Protein AF-A0A1M3MHG5-F1 (afdb_monomer)

Solvent-accessible surface area (backbone atoms only — not comparable to full-atom values): 6496 Å² total; per-residue (Å²): 133,84,57,57,63,78,59,93,48,62,66,44,66,47,53,26,32,44,57,48,14,49,55,48,47,52,51,46,63,73,67,67,64,56,56,63,65,50,16,62,76,51,74,50,48,43,66,54,52,53,37,36,51,68,39,45,92,72,59,67,71,60,52,49,36,50,23,62,74,66,72,44,67,71,68,80,37,56,36,75,42,48,81,64,91,79,71,75,84,65,85,79,76,74,91,68,82,74,81,79,78,78,80,82,129

pLDDT: mean 83.56, std 17.53, range [40.25, 98.31]

Nearest PDB structures (foldseek):
  4pu7-assembly1_B  TM=8.860E-01  e=9.701E-03  Shewanella oneidensis MR-1
  4pu8-assembly1_A  TM=8.823E-01  e=1.247E-02  Shewanella oneidensis MR-1
  4pu8-assembly1_B  TM=7.499E-01  e=9.701E-03  Shewanella oneidensis MR-1
  1rpe-assembly1_R  TM=8.063E-01  e=3.623E-02  Phage 434
  2cro-assembly1_A  TM=7.617E-01  e=4.374E-02  Phage 434

Foldseek 3Di:
DDAPFPPPALQDKGFRLRVQLVLLVVVCVVVVDQLCVVCVVLVHHSVLSVCSNVSHDDDPVSLVSSCVVSVHDSCVRIRHRDDPPPDDPPPPDDPDDDPPPPDDD

Radius of gyration: 21.68 Å; Cα contacts (8 Å, |Δi|>4): 95; chains: 1; bounding box: 75×42×33 Å

Structure (mmCIF, N/CA/C/O backbone):
data_AF-A0A1M3MHG5-F1
#
_entry.id   AF-A0A1M3MHG5-F1
#
loop_
_atom_site.group_PDB
_atom_site.id
_atom_site.type_symbol
_atom_site.label_atom_id
_atom_site.label_alt_id
_atom_site.label_comp_id
_atom_site.label_asym_id
_atom_site.label_entity_id
_atom_site.label_seq_id
_atom_si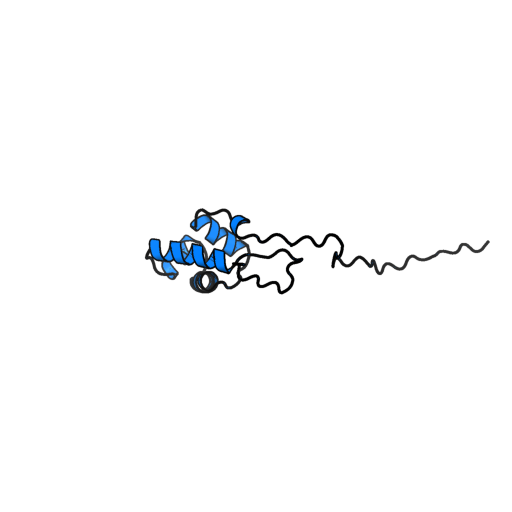te.pdbx_PDB_ins_code
_atom_site.Cartn_x
_atom_site.Cartn_y
_atom_site.Cartn_z
_atom_site.occupancy
_atom_site.B_iso_or_equiv
_atom_site.auth_seq_id
_atom_site.auth_comp_id
_atom_site.auth_asym_id
_atom_site.auth_atom_id
_atom_site.pdbx_PDB_model_num
ATOM 1 N N . MET A 1 1 ? 3.743 10.235 -17.586 1.00 40.25 1 MET A N 1
ATOM 2 C CA . MET A 1 1 ? 4.144 10.951 -16.353 1.00 40.25 1 MET A CA 1
ATOM 3 C C . MET A 1 1 ? 4.646 9.923 -15.353 1.00 40.25 1 MET A C 1
ATOM 5 O O . MET A 1 1 ? 3.818 9.224 -14.783 1.00 40.25 1 MET A O 1
ATOM 9 N N . SER A 1 2 ? 5.970 9.785 -15.219 1.00 46.88 2 SER A N 1
ATOM 10 C CA . SER A 1 2 ? 6.610 8.788 -14.346 1.00 46.88 2 SER A CA 1
ATOM 11 C C . SER A 1 2 ? 6.111 8.910 -12.899 1.00 46.88 2 SER A C 1
ATOM 13 O O . SER A 1 2 ? 5.812 10.014 -12.425 1.00 46.88 2 SER A O 1
ATOM 15 N N . GLY A 1 3 ? 5.931 7.769 -12.235 1.00 52.62 3 GLY A N 1
ATOM 16 C CA . GLY A 1 3 ? 5.634 7.666 -10.810 1.00 52.62 3 GLY A CA 1
ATOM 17 C C . GLY A 1 3 ? 6.688 8.379 -9.967 1.00 52.62 3 GLY A C 1
ATOM 18 O O . GLY A 1 3 ? 7.733 8.789 -10.466 1.00 52.62 3 GLY A O 1
ATOM 19 N N . LEU A 1 4 ? 6.430 8.554 -8.673 1.00 55.94 4 LEU A N 1
ATOM 20 C CA . LEU A 1 4 ? 7.466 9.065 -7.769 1.00 55.94 4 LEU A CA 1
ATOM 21 C C . LEU A 1 4 ? 8.440 7.913 -7.472 1.00 55.94 4 LEU A C 1
ATOM 23 O O . LEU A 1 4 ? 8.417 7.365 -6.374 1.00 55.94 4 LEU A O 1
ATOM 27 N N . GLN A 1 5 ? 9.226 7.514 -8.480 1.00 59.19 5 GLN A N 1
ATOM 28 C CA . GLN A 1 5 ? 10.369 6.621 -8.308 1.00 59.19 5 GLN A CA 1
ATOM 29 C C . GLN A 1 5 ? 11.276 7.255 -7.260 1.00 59.19 5 GLN A C 1
ATOM 31 O O . GLN A 1 5 ? 11.662 8.424 -7.364 1.00 59.19 5 GLN A O 1
ATOM 36 N N . LYS A 1 6 ? 11.505 6.513 -6.182 1.00 61.69 6 LYS A N 1
ATOM 37 C CA . LYS A 1 6 ? 12.350 6.937 -5.064 1.00 61.69 6 LYS A CA 1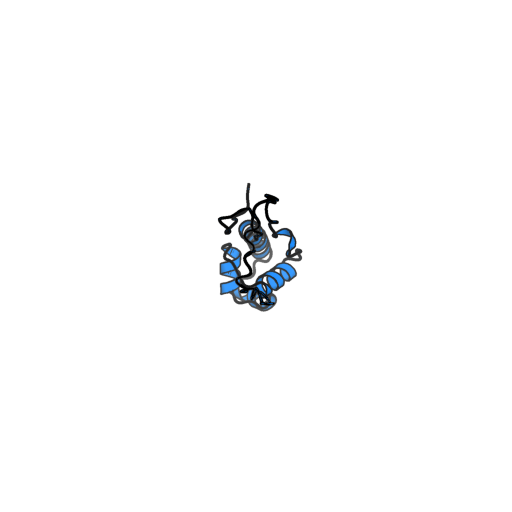
ATOM 38 C C . LYS A 1 6 ? 13.774 6.435 -5.261 1.00 61.69 6 LYS A C 1
ATOM 40 O O . LYS A 1 6 ? 14.700 7.069 -4.757 1.00 61.69 6 LYS A O 1
ATOM 45 N N . SER A 1 7 ? 13.947 5.355 -6.021 1.00 61.41 7 SER A N 1
ATOM 46 C CA . SER A 1 7 ? 15.227 4.979 -6.598 1.00 61.41 7 SER A CA 1
ATOM 47 C C . SER A 1 7 ? 15.703 6.093 -7.530 1.00 61.41 7 SER A C 1
ATOM 49 O O . SER A 1 7 ? 15.054 6.409 -8.524 1.00 61.41 7 SER A O 1
ATOM 51 N N . HIS A 1 8 ? 16.858 6.682 -7.219 1.00 64.31 8 HIS A N 1
ATOM 52 C CA . HIS A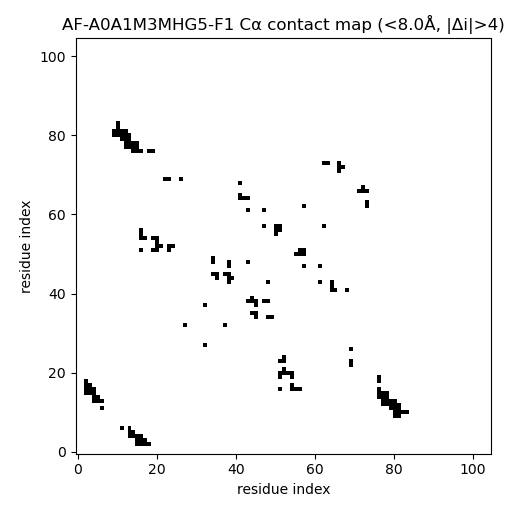 1 8 ? 17.559 7.598 -8.125 1.00 64.31 8 HIS A CA 1
ATOM 53 C C . HIS A 1 8 ? 18.135 6.880 -9.361 1.00 64.31 8 HIS A C 1
ATOM 55 O O . HIS A 1 8 ? 18.657 7.536 -10.257 1.00 64.31 8 HIS A O 1
ATOM 61 N N . ASP A 1 9 ? 18.042 5.549 -9.400 1.00 74.69 9 ASP A N 1
ATOM 62 C CA . ASP A 1 9 ? 18.616 4.689 -10.423 1.00 74.69 9 ASP A CA 1
ATOM 63 C C . ASP A 1 9 ? 17.501 3.891 -11.134 1.00 74.69 9 ASP A C 1
ATOM 65 O O . ASP A 1 9 ? 16.931 2.966 -10.540 1.00 74.69 9 ASP A O 1
ATOM 69 N N . PRO A 1 10 ? 17.159 4.233 -12.390 1.00 75.88 10 PRO A N 1
ATOM 70 C CA . PRO A 1 10 ? 16.115 3.546 -13.149 1.00 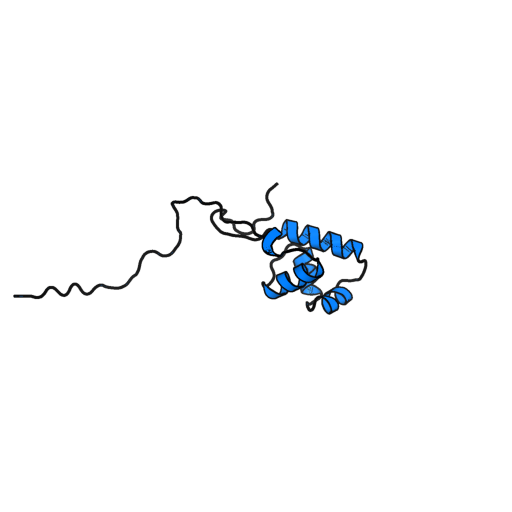75.88 10 PRO A CA 1
ATOM 71 C C . PRO A 1 10 ? 16.512 2.123 -13.574 1.00 75.88 10 PRO A C 1
ATOM 73 O O . PRO A 1 10 ? 15.642 1.354 -13.990 1.00 75.88 10 PRO A O 1
ATOM 76 N N . SER A 1 11 ? 17.791 1.743 -13.443 1.00 77.56 11 SER A N 1
ATOM 77 C CA . SER A 1 11 ? 18.256 0.372 -13.702 1.00 77.56 11 SER A CA 1
ATOM 78 C C . SER A 1 11 ? 17.830 -0.619 -12.612 1.00 77.56 11 SER A C 1
ATOM 80 O O . SER A 1 11 ? 17.949 -1.835 -12.780 1.00 77.56 11 SER A O 1
ATOM 82 N N . ARG A 1 12 ? 17.295 -0.119 -11.490 1.00 80.12 12 ARG A N 1
ATOM 83 C CA . ARG A 1 12 ? 16.802 -0.927 -10.373 1.00 80.12 12 ARG A CA 1
ATOM 84 C C . ARG A 1 12 ? 15.284 -0.989 -10.374 1.00 80.12 12 ARG A C 1
ATOM 86 O O . ARG A 1 12 ? 14.597 -0.052 -10.769 1.00 80.12 12 ARG A O 1
ATOM 93 N N . ALA A 1 13 ? 14.770 -2.119 -9.901 1.00 87.62 13 ALA A N 1
ATOM 94 C CA . ALA A 1 13 ? 13.350 -2.262 -9.646 1.00 87.62 13 ALA A CA 1
ATOM 95 C C . ALA A 1 13 ? 12.923 -1.291 -8.539 1.00 87.62 13 ALA A C 1
ATOM 97 O O . ALA A 1 13 ? 13.665 -1.082 -7.576 1.00 87.62 13 ALA A O 1
ATOM 98 N N . ASP A 1 14 ? 11.722 -0.742 -8.657 1.00 90.75 14 ASP A N 1
ATOM 99 C CA . ASP A 1 14 ? 11.157 0.166 -7.661 1.00 90.75 14 ASP A CA 1
ATOM 100 C C . ASP A 1 14 ? 9.638 -0.050 -7.551 1.00 90.75 14 ASP A C 1
ATOM 102 O O . ASP A 1 14 ? 9.061 -0.960 -8.157 1.00 90.75 14 ASP A O 1
ATOM 106 N N . TYR A 1 15 ? 8.977 0.783 -6.759 1.00 92.06 15 TYR A N 1
ATOM 107 C CA . TYR A 1 15 ? 7.546 0.739 -6.515 1.00 92.06 15 TYR A CA 1
ATOM 108 C C . TYR A 1 15 ? 6.933 2.130 -6.697 1.00 92.06 15 TYR A C 1
ATOM 110 O O . TYR A 1 15 ? 7.439 3.126 -6.174 1.00 92.06 15 TYR A O 1
ATOM 118 N N . ASP A 1 16 ? 5.822 2.227 -7.427 1.00 93.62 16 ASP A N 1
ATOM 119 C CA . ASP A 1 16 ? 5.134 3.494 -7.667 1.00 93.62 16 ASP A CA 1
ATOM 120 C C . ASP A 1 16 ? 4.299 3.913 -6.449 1.00 93.62 16 ASP A C 1
ATOM 122 O O . ASP A 1 16 ? 3.071 3.777 -6.396 1.00 93.62 16 ASP A O 1
ATOM 126 N N . TRP A 1 17 ? 4.977 4.492 -5.458 1.00 94.12 17 TRP A N 1
ATOM 127 C CA . TRP A 1 17 ? 4.353 5.022 -4.244 1.00 94.12 17 TRP A CA 1
ATOM 128 C C . TRP A 1 17 ? 3.368 6.168 -4.517 1.00 94.12 17 TRP A C 1
ATOM 130 O O . TRP A 1 17 ? 2.461 6.425 -3.714 1.00 94.12 17 TRP A O 1
ATOM 140 N N . ARG A 1 18 ? 3.501 6.863 -5.654 1.00 92.75 18 ARG A N 1
ATOM 141 C CA . ARG A 1 18 ? 2.580 7.942 -6.036 1.00 92.75 18 ARG A CA 1
ATOM 142 C C . ARG A 1 18 ? 1.270 7.371 -6.542 1.00 92.75 18 ARG A C 1
ATOM 144 O O . ARG A 1 18 ? 0.214 7.805 -6.087 1.00 92.75 18 ARG A O 1
ATOM 151 N N . MET A 1 19 ? 1.342 6.390 -7.435 1.00 94.81 19 MET A N 1
ATOM 152 C CA . MET A 1 19 ? 0.164 5.675 -7.910 1.00 94.81 19 MET A CA 1
ATOM 153 C C . MET A 1 19 ? -0.529 4.958 -6.749 1.00 94.81 19 MET A C 1
ATOM 155 O O . MET A 1 19 ? -1.728 5.148 -6.553 1.00 94.81 19 MET A O 1
ATOM 159 N N . PHE A 1 20 ? 0.235 4.256 -5.908 1.00 96.56 20 PHE A N 1
ATOM 160 C CA . PHE A 1 20 ? -0.274 3.600 -4.703 1.00 96.56 20 PHE A CA 1
ATOM 161 C C . PHE A 1 20 ? -1.030 4.567 -3.780 1.00 96.56 20 PHE A C 1
ATOM 163 O O . PHE A 1 20 ? -2.186 4.328 -3.425 1.00 96.56 20 PHE A O 1
ATOM 170 N N . S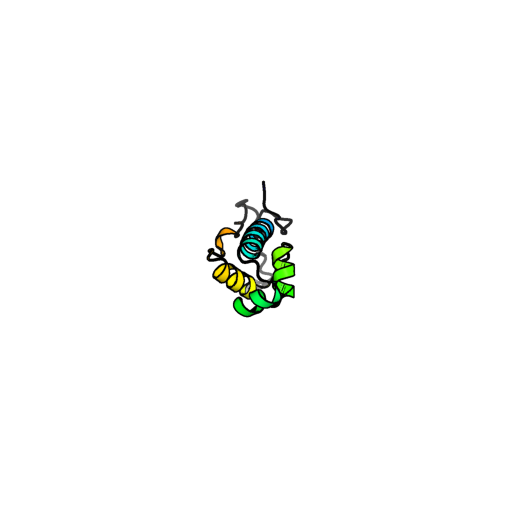ER A 1 21 ? -0.424 5.710 -3.438 1.00 96.69 21 SER A N 1
ATOM 171 C CA . SER A 1 21 ? -1.083 6.710 -2.586 1.00 96.69 21 SER A CA 1
ATOM 172 C C . SER A 1 21 ? -2.312 7.349 -3.244 1.00 96.69 21 SER A C 1
ATOM 174 O O . SER A 1 21 ? -3.269 7.685 -2.545 1.00 96.69 21 SER A O 1
ATOM 176 N N . GLY A 1 22 ? -2.327 7.484 -4.574 1.00 96.88 22 GLY A N 1
ATOM 177 C CA . GLY A 1 22 ? -3.488 7.939 -5.339 1.00 96.88 22 GLY A CA 1
ATOM 178 C C . GLY A 1 22 ? -4.683 6.993 -5.215 1.00 96.88 22 GLY A C 1
ATOM 179 O O . GLY A 1 22 ? -5.770 7.435 -4.835 1.00 96.88 22 GLY A O 1
ATOM 180 N N . PHE A 1 23 ? -4.465 5.696 -5.457 1.00 97.00 23 PHE A N 1
ATOM 181 C CA . PHE A 1 23 ? -5.487 4.653 -5.292 1.00 97.00 23 PHE A CA 1
ATOM 182 C C . PHE A 1 23 ? -6.014 4.618 -3.857 1.00 97.00 23 PHE A C 1
ATOM 184 O O . PHE A 1 23 ? -7.225 4.682 -3.632 1.00 97.00 23 PHE A O 1
ATOM 191 N N . LEU A 1 24 ? -5.100 4.613 -2.883 1.00 97.31 24 LEU A N 1
ATOM 192 C CA . LEU A 1 24 ? -5.457 4.593 -1.471 1.00 97.31 24 LEU A CA 1
ATOM 193 C C . LEU A 1 24 ? -6.312 5.805 -1.081 1.00 97.31 24 LEU A C 1
ATOM 195 O O . LEU A 1 24 ? -7.381 5.640 -0.498 1.00 97.31 24 LEU A O 1
ATOM 199 N N . ARG A 1 25 ? -5.896 7.027 -1.433 1.00 96.88 25 ARG A N 1
ATOM 200 C CA . ARG A 1 25 ? -6.679 8.244 -1.145 1.00 96.88 25 ARG A CA 1
ATOM 201 C C . ARG A 1 25 ? -8.057 8.210 -1.800 1.00 96.88 25 ARG A C 1
ATOM 203 O O . ARG A 1 25 ? -9.016 8.664 -1.180 1.00 96.88 25 ARG A O 1
ATOM 210 N N . GLY A 1 26 ? -8.154 7.695 -3.025 1.00 96.62 26 GLY A N 1
ATOM 211 C CA . GLY A 1 26 ? -9.429 7.513 -3.717 1.00 96.62 26 GLY A CA 1
ATOM 212 C C . GLY A 1 26 ? -10.373 6.613 -2.923 1.00 96.62 26 GLY A C 1
ATOM 213 O O . GLY A 1 26 ? -11.497 7.017 -2.619 1.00 96.62 26 GLY A O 1
ATOM 214 N N . ARG A 1 27 ? -9.890 5.439 -2.496 1.00 96.88 27 ARG A N 1
ATOM 215 C CA . ARG A 1 27 ? -10.694 4.499 -1.704 1.00 96.88 27 ARG A CA 1
ATOM 216 C C . ARG A 1 27 ? -11.056 5.044 -0.324 1.00 96.88 27 ARG A C 1
ATOM 218 O O . ARG A 1 27 ? -12.208 4.931 0.073 1.00 96.88 27 ARG A O 1
ATOM 225 N N . LEU A 1 28 ? -10.112 5.676 0.377 1.00 95.75 28 LEU A N 1
ATOM 226 C CA . LEU A 1 28 ? -10.351 6.299 1.686 1.00 95.75 28 LEU A CA 1
ATOM 227 C C . LEU A 1 28 ? -11.462 7.358 1.614 1.00 95.75 28 LEU A C 1
ATOM 229 O O . LEU A 1 28 ? -12.332 7.400 2.481 1.00 95.75 28 LEU A O 1
ATOM 233 N N . ARG A 1 29 ? -11.458 8.194 0.566 1.00 95.56 29 ARG A N 1
ATOM 234 C CA . ARG A 1 29 ? -12.507 9.203 0.344 1.00 95.56 29 ARG A CA 1
ATOM 235 C C . ARG A 1 29 ? -13.866 8.573 0.049 1.00 95.56 29 ARG A C 1
ATOM 237 O O . ARG A 1 29 ? -14.864 9.084 0.537 1.00 95.56 29 ARG A O 1
ATOM 244 N N . ALA A 1 30 ? -13.897 7.496 -0.737 1.00 95.88 30 ALA A N 1
ATOM 245 C CA . ALA A 1 30 ? -15.133 6.792 -1.071 1.00 95.88 30 ALA A CA 1
ATOM 246 C C . ALA A 1 30 ? -15.738 6.046 0.132 1.00 95.88 30 ALA A C 1
ATOM 248 O O . ALA A 1 30 ? -16.954 5.958 0.244 1.00 95.88 30 ALA A O 1
ATOM 249 N N . ASP A 1 31 ? -14.898 5.512 1.021 1.00 94.69 31 ASP A N 1
ATOM 250 C CA . ASP A 1 31 ? -15.338 4.804 2.226 1.00 94.69 31 ASP A CA 1
ATOM 251 C C . ASP A 1 31 ? -15.871 5.766 3.307 1.00 94.69 31 ASP A C 1
ATOM 253 O O . ASP A 1 31 ? -16.858 5.473 3.979 1.00 94.69 31 ASP A O 1
ATOM 257 N N . GLY A 1 32 ? -15.243 6.937 3.465 1.00 92.12 32 GLY A N 1
ATOM 258 C CA . GLY A 1 32 ? -15.708 7.998 4.364 1.00 92.12 32 GLY A CA 1
ATOM 259 C C . GLY A 1 32 ? -15.406 7.774 5.852 1.00 92.12 32 GLY A C 1
ATOM 260 O O . GLY A 1 32 ? -15.530 8.713 6.642 1.00 92.12 32 GLY A O 1
ATOM 261 N N . ARG A 1 33 ? -14.954 6.581 6.265 1.00 94.00 33 ARG A N 1
ATOM 262 C CA . ARG A 1 33 ? -14.484 6.345 7.640 1.00 94.00 33 ARG A CA 1
ATOM 263 C C . ARG A 1 33 ? -13.124 7.001 7.895 1.00 94.00 33 ARG A C 1
ATOM 265 O O . ARG A 1 33 ? -12.269 7.122 7.019 1.00 94.00 33 ARG A O 1
ATOM 272 N N . GLY A 1 34 ? -12.890 7.386 9.149 1.00 92.31 34 GLY A N 1
ATOM 273 C CA . GLY A 1 34 ? -11.600 7.921 9.588 1.00 92.31 34 GLY A CA 1
ATOM 274 C C . GLY A 1 34 ? -10.490 6.862 9.620 1.00 92.31 34 GLY A C 1
ATOM 275 O O . GLY A 1 34 ? -10.745 5.666 9.773 1.00 92.31 34 GLY A O 1
ATOM 276 N N . TYR A 1 35 ? -9.230 7.309 9.567 1.00 93.69 35 TYR A N 1
ATOM 277 C CA . TYR A 1 35 ? -8.061 6.418 9.493 1.00 93.69 35 TYR A CA 1
ATOM 278 C C . TYR A 1 35 ? -7.983 5.389 10.617 1.00 93.69 35 TYR A C 1
ATOM 280 O O . TYR A 1 35 ? -7.567 4.269 10.365 1.00 93.69 35 TYR A O 1
ATOM 288 N N . ARG A 1 36 ? -8.392 5.719 11.848 1.00 94.88 36 ARG A N 1
ATOM 289 C CA . ARG A 1 36 ? -8.354 4.755 12.962 1.00 94.88 36 ARG A CA 1
ATOM 290 C C . ARG A 1 36 ? -9.279 3.558 12.736 1.00 94.88 36 ARG A C 1
ATOM 292 O O . ARG A 1 36 ? -8.873 2.433 12.997 1.00 94.88 36 ARG A O 1
ATOM 299 N N . ALA A 1 37 ? -10.487 3.802 12.233 1.00 96.12 37 ALA A N 1
ATOM 300 C CA . ALA A 1 37 ? -11.457 2.745 11.973 1.00 96.12 37 ALA A CA 1
ATOM 301 C C . ALA A 1 37 ? -10.982 1.830 10.836 1.00 96.12 37 ALA A C 1
ATOM 303 O O . ALA A 1 37 ? -11.036 0.612 10.959 1.00 96.12 37 ALA A O 1
ATOM 304 N N . LEU A 1 38 ? -10.452 2.414 9.758 1.00 97.06 38 LEU A N 1
ATOM 305 C CA . LEU A 1 38 ? -9.940 1.649 8.620 1.00 97.06 38 LEU A CA 1
ATOM 306 C C . LEU A 1 38 ? -8.646 0.906 8.935 1.00 97.06 38 LEU A C 1
ATOM 308 O O . LEU A 1 38 ? -8.486 -0.237 8.527 1.00 97.06 38 LEU A O 1
ATOM 312 N N . ALA A 1 39 ? -7.755 1.513 9.714 1.00 97.19 39 ALA A N 1
ATOM 313 C CA . ALA A 1 39 ? -6.521 0.877 10.152 1.00 97.19 39 ALA A CA 1
ATOM 314 C C . ALA A 1 39 ? -6.800 -0.441 10.893 1.00 97.19 39 ALA A C 1
ATOM 316 O O . ALA A 1 39 ? -6.163 -1.449 10.599 1.00 97.19 39 ALA A O 1
ATOM 317 N N . ALA A 1 40 ? -7.807 -0.455 11.773 1.00 96.81 40 ALA A N 1
ATOM 318 C CA . ALA A 1 40 ? -8.220 -1.661 12.487 1.00 96.81 40 ALA A CA 1
ATOM 319 C C . ALA A 1 40 ? -8.764 -2.756 11.552 1.00 96.81 40 ALA A C 1
ATOM 321 O O . ALA A 1 40 ? -8.444 -3.923 11.745 1.00 96.81 40 ALA A O 1
ATOM 322 N N . VAL A 1 41 ? -9.539 -2.387 10.525 1.00 96.81 41 VAL A N 1
ATOM 323 C CA . VAL A 1 41 ? -10.075 -3.336 9.528 1.00 96.81 41 VAL A CA 1
ATOM 324 C C . VAL A 1 41 ? -8.960 -3.951 8.680 1.00 96.81 41 VAL A C 1
ATOM 326 O O . VAL A 1 41 ? -8.995 -5.139 8.386 1.00 96.81 41 VAL A O 1
ATOM 329 N N . ILE A 1 42 ? -7.973 -3.142 8.295 1.00 97.19 42 ILE A N 1
ATOM 330 C CA . ILE A 1 42 ? -6.861 -3.552 7.426 1.00 97.19 42 ILE A CA 1
ATOM 331 C C . ILE A 1 42 ? -5.781 -4.315 8.218 1.00 97.19 42 ILE A C 1
ATOM 333 O O . ILE A 1 42 ? -4.977 -5.036 7.636 1.00 97.19 42 ILE A O 1
ATOM 337 N N . GLY A 1 43 ? -5.738 -4.163 9.545 1.00 97.38 43 GLY A N 1
ATOM 338 C CA . GLY A 1 43 ? -4.685 -4.743 10.385 1.00 97.38 43 GLY A CA 1
ATOM 339 C C . GLY A 1 43 ? -3.384 -3.932 10.377 1.00 97.38 43 GLY A C 1
ATOM 340 O O . GLY A 1 43 ? -2.294 -4.490 10.485 1.00 97.38 43 GLY A O 1
ATOM 341 N N . VAL A 1 44 ? -3.478 -2.605 10.244 1.00 97.62 44 VAL A N 1
ATOM 342 C CA . VAL A 1 44 ? -2.336 -1.669 10.292 1.00 97.62 44 VAL A CA 1
ATOM 343 C C . VAL A 1 44 ? -2.582 -0.562 11.318 1.00 97.62 44 VAL A C 1
ATOM 345 O O . VAL A 1 44 ? -3.639 -0.496 11.941 1.00 97.62 44 VAL A O 1
ATOM 348 N N . THR A 1 45 ? -1.618 0.339 11.524 1.00 98.19 45 THR A N 1
ATOM 349 C CA . THR A 1 45 ? -1.832 1.515 12.386 1.00 98.19 45 THR A CA 1
ATOM 350 C C . THR A 1 45 ? -2.381 2.708 11.597 1.00 98.19 45 THR A C 1
ATOM 352 O O . THR A 1 45 ? -2.169 2.842 10.391 1.00 98.19 45 THR A O 1
ATOM 355 N N . ALA A 1 46 ? -3.043 3.649 12.280 1.00 96.94 46 ALA A N 1
ATOM 356 C CA . ALA A 1 46 ? -3.483 4.900 11.650 1.00 96.94 46 ALA A CA 1
ATOM 357 C C . ALA A 1 46 ? -2.300 5.725 11.101 1.00 96.94 46 ALA A C 1
ATOM 359 O O . ALA A 1 46 ? -2.433 6.417 10.090 1.00 96.94 46 ALA A O 1
ATOM 360 N N . THR A 1 47 ? -1.132 5.623 11.742 1.00 97.38 47 THR A N 1
ATOM 361 C CA . THR A 1 47 ? 0.113 6.244 11.275 1.00 97.38 47 THR A CA 1
ATOM 362 C C . THR A 1 47 ? 0.602 5.603 9.979 1.00 97.38 47 THR A C 1
ATOM 364 O O . THR A 1 47 ? 1.034 6.326 9.081 1.00 97.38 47 THR A O 1
ATOM 367 N N . ASP A 1 48 ? 0.489 4.279 9.839 1.00 97.56 48 ASP A N 1
ATOM 368 C CA . ASP A 1 48 ? 0.814 3.581 8.590 1.00 97.56 48 ASP A CA 1
ATOM 369 C C . ASP A 1 48 ? -0.085 4.049 7.446 1.00 97.56 48 ASP A C 1
ATOM 371 O O . ASP A 1 48 ? 0.429 4.394 6.385 1.00 97.56 48 ASP A O 1
ATOM 375 N N . LEU A 1 49 ? -1.400 4.165 7.674 1.00 96.94 49 LEU A N 1
ATOM 376 C CA . LEU A 1 49 ? -2.323 4.707 6.669 1.00 96.94 49 LEU A CA 1
ATOM 377 C C . LEU A 1 49 ? -1.995 6.153 6.291 1.00 96.94 49 LEU A C 1
ATOM 379 O O . LEU A 1 49 ? -1.994 6.488 5.110 1.00 96.94 49 LEU A O 1
ATOM 383 N N . SER A 1 50 ? -1.672 7.007 7.264 1.00 96.81 50 SER A N 1
ATOM 384 C CA . SER A 1 50 ? -1.270 8.392 6.990 1.00 96.81 50 SER A CA 1
ATOM 385 C C . SER A 1 50 ? 0.012 8.464 6.146 1.00 96.81 50 SER A C 1
ATOM 387 O O . SER A 1 50 ? 0.097 9.225 5.174 1.00 96.81 50 SER A O 1
ATOM 389 N N . ARG A 1 51 ? 1.001 7.619 6.465 1.00 96.69 51 ARG A N 1
ATOM 390 C CA . ARG A 1 51 ? 2.255 7.493 5.710 1.00 96.69 51 ARG A CA 1
ATOM 391 C C . ARG A 1 51 ? 2.014 6.976 4.293 1.00 96.69 51 ARG A C 1
ATOM 393 O O . ARG A 1 51 ? 2.479 7.612 3.348 1.00 96.69 51 ARG A O 1
ATOM 400 N N . ALA A 1 52 ? 1.248 5.897 4.149 1.00 96.25 52 ALA A N 1
ATOM 401 C CA . ALA A 1 52 ? 0.850 5.329 2.863 1.00 96.25 52 ALA A CA 1
ATOM 402 C C . ALA A 1 52 ? 0.118 6.359 2.001 1.00 96.25 52 ALA A C 1
ATOM 404 O O . ALA A 1 52 ? 0.488 6.598 0.853 1.00 96.25 52 ALA A O 1
ATOM 405 N N . ALA A 1 53 ? -0.869 7.046 2.582 1.00 96.00 53 ALA A N 1
ATOM 406 C CA . ALA A 1 53 ? -1.600 8.109 1.914 1.00 96.00 53 ALA A CA 1
ATOM 407 C C . ALA A 1 53 ? -0.670 9.261 1.529 1.00 96.00 53 ALA A C 1
ATOM 409 O O . ALA A 1 53 ? -0.93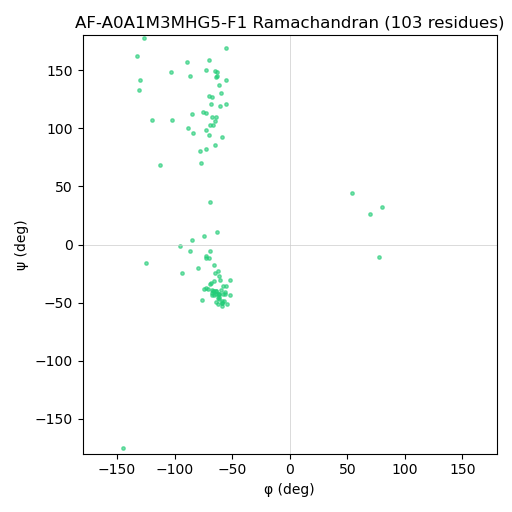2 9.935 0.548 1.00 96.00 53 ALA A O 1
ATOM 410 N N . SER A 1 54 ? 0.436 9.492 2.229 1.00 94.94 54 SER A N 1
ATOM 411 C CA . SER A 1 54 ? 1.443 10.500 1.870 1.00 94.94 54 SER A CA 1
ATOM 412 C C . SER A 1 54 ? 2.486 10.010 0.852 1.00 94.94 54 SER A C 1
ATOM 414 O O . SER A 1 54 ? 3.424 10.749 0.557 1.00 94.94 54 SER A O 1
ATOM 416 N N . GLY A 1 55 ? 2.351 8.787 0.325 1.00 94.00 55 GLY A N 1
ATOM 417 C CA . GLY A 1 55 ? 3.316 8.187 -0.603 1.00 94.00 55 GLY A CA 1
ATOM 418 C C . GLY A 1 55 ? 4.652 7.841 0.058 1.00 94.00 55 GLY A C 1
ATOM 419 O O . GLY A 1 55 ? 5.693 7.866 -0.595 1.00 94.00 55 GLY A O 1
ATOM 420 N N . LYS A 1 56 ? 4.653 7.597 1.374 1.00 94.12 56 LYS A N 1
ATOM 421 C CA . LYS A 1 56 ? 5.833 7.117 2.099 1.00 94.12 56 LYS A CA 1
ATOM 422 C C . LYS A 1 56 ? 5.900 5.598 2.029 1.00 94.12 56 LYS A C 1
ATOM 424 O O . LYS A 1 56 ? 4.879 4.926 2.133 1.00 94.12 56 LYS A O 1
ATOM 429 N N . GLU A 1 57 ? 7.124 5.095 1.953 1.00 93.12 57 GLU A N 1
ATOM 430 C CA . GLU A 1 57 ? 7.416 3.670 1.985 1.00 93.12 57 GLU A CA 1
ATOM 431 C C . GLU A 1 57 ? 6.997 3.028 3.314 1.00 93.12 57 GLU A C 1
ATOM 433 O O . GLU A 1 57 ? 7.088 3.631 4.401 1.00 93.12 57 GLU A O 1
ATOM 438 N N . LEU A 1 58 ? 6.537 1.786 3.183 1.00 94.88 58 LEU A N 1
ATOM 439 C CA . LEU A 1 58 ? 6.113 0.890 4.247 1.00 94.88 58 LEU A CA 1
ATOM 440 C C . LEU A 1 58 ? 6.741 -0.489 4.038 1.00 94.88 58 LEU A C 1
ATOM 442 O O . LEU A 1 58 ? 7.155 -0.836 2.937 1.00 94.88 58 LEU A O 1
ATOM 446 N N . SER A 1 59 ? 6.753 -1.302 5.095 1.00 95.94 59 SER A N 1
ATOM 447 C CA . SER A 1 59 ? 7.137 -2.706 4.974 1.00 95.94 59 SER A CA 1
ATOM 448 C C . SER A 1 59 ? 6.164 -3.473 4.074 1.00 95.94 59 SER A C 1
ATOM 450 O O . SER A 1 59 ? 4.961 -3.201 4.063 1.00 95.94 59 SER A O 1
ATOM 452 N N . VAL A 1 60 ? 6.680 -4.484 3.370 1.00 95.88 60 VAL A N 1
ATOM 453 C CA . VAL A 1 60 ? 5.924 -5.280 2.386 1.00 95.88 60 VAL A CA 1
ATOM 454 C C . VAL A 1 60 ? 4.619 -5.837 2.960 1.00 95.88 60 VAL A C 1
ATOM 456 O O . VAL A 1 60 ? 3.579 -5.710 2.325 1.00 95.88 60 VAL A O 1
ATOM 459 N N . GLY A 1 61 ? 4.631 -6.370 4.186 1.00 97.81 61 GLY A N 1
ATOM 460 C CA . GLY A 1 61 ? 3.418 -6.908 4.816 1.00 97.81 61 GLY A CA 1
ATOM 461 C C . GLY A 1 61 ? 2.283 -5.882 4.947 1.00 97.81 61 GLY A C 1
ATOM 462 O O . GLY A 1 61 ? 1.124 -6.217 4.733 1.00 97.81 61 GLY A O 1
ATOM 463 N N . LYS A 1 62 ? 2.607 -4.609 5.215 1.00 97.94 62 LYS A N 1
ATOM 464 C CA . LYS A 1 62 ? 1.609 -3.528 5.293 1.00 97.94 62 LYS A CA 1
ATOM 465 C C . LYS A 1 62 ? 1.084 -3.148 3.914 1.00 97.94 62 LYS A C 1
ATOM 467 O O . LYS A 1 62 ? -0.094 -2.839 3.774 1.00 97.94 62 LYS A O 1
ATOM 472 N N . VAL A 1 63 ? 1.955 -3.162 2.905 1.00 97.69 63 VAL A N 1
ATOM 473 C CA . VAL A 1 63 ? 1.562 -2.910 1.514 1.00 97.69 63 VAL A CA 1
ATOM 474 C C . VAL A 1 63 ? 0.582 -3.977 1.043 1.00 97.69 63 VAL A C 1
ATOM 476 O O . VAL A 1 63 ? -0.449 -3.618 0.484 1.00 97.69 63 VAL A O 1
ATOM 479 N N . LEU A 1 64 ? 0.868 -5.254 1.315 1.00 98.12 64 LEU A N 1
ATOM 480 C CA . LEU A 1 64 ? -0.015 -6.373 0.977 1.00 98.12 64 LEU A CA 1
ATOM 481 C C . LEU A 1 64 ? -1.388 -6.214 1.633 1.00 98.12 64 LEU A C 1
ATOM 483 O O . LEU A 1 64 ? -2.378 -6.146 0.918 1.00 98.12 64 LEU A O 1
ATOM 487 N N . ALA A 1 65 ? -1.435 -6.010 2.953 1.00 98.31 65 ALA A N 1
ATOM 488 C CA . ALA A 1 65 ? -2.696 -5.823 3.675 1.00 98.31 65 ALA A CA 1
ATOM 489 C C . ALA A 1 65 ? -3.538 -4.657 3.119 1.00 98.31 65 ALA A C 1
ATOM 491 O O . ALA A 1 65 ? -4.755 -4.763 2.973 1.00 98.31 65 ALA A O 1
ATOM 492 N N . ILE A 1 66 ? -2.893 -3.537 2.770 1.00 97.94 66 ILE A N 1
ATOM 493 C CA . ILE A 1 66 ? -3.583 -2.402 2.144 1.00 97.94 66 ILE A CA 1
ATOM 494 C C . ILE A 1 66 ? -4.073 -2.767 0.735 1.00 97.94 66 ILE A C 1
ATOM 496 O O . ILE A 1 66 ? -5.190 -2.398 0.386 1.00 97.94 66 ILE A O 1
ATOM 500 N N . CYS A 1 67 ? -3.276 -3.469 -0.075 1.00 98.06 67 CYS A N 1
ATOM 501 C CA . CYS A 1 67 ? -3.671 -3.883 -1.427 1.00 98.06 67 CYS A CA 1
ATOM 502 C C . CYS A 1 67 ? -4.849 -4.866 -1.410 1.00 98.06 67 CYS A C 1
ATOM 504 O O . CYS A 1 67 ? -5.772 -4.698 -2.205 1.00 98.06 67 CYS A O 1
ATOM 506 N N . ASP A 1 68 ? -4.864 -5.807 -0.465 1.00 98.19 68 ASP A N 1
ATOM 507 C CA . ASP A 1 68 ? -5.970 -6.750 -0.271 1.00 98.19 68 ASP A CA 1
ATOM 508 C C . ASP A 1 68 ? -7.270 -6.005 0.069 1.00 9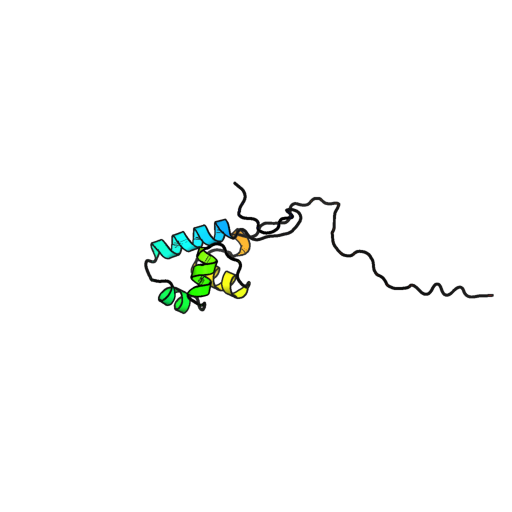8.19 68 ASP A C 1
ATOM 510 O O . ASP A 1 68 ? -8.324 -6.280 -0.497 1.00 98.19 68 ASP A O 1
ATOM 514 N N . TRP A 1 69 ? -7.199 -4.987 0.935 1.00 97.56 69 TRP A N 1
ATOM 515 C CA . TRP A 1 69 ? -8.358 -4.142 1.244 1.00 97.56 69 TRP A CA 1
ATOM 516 C C . TRP A 1 69 ? -8.807 -3.256 0.070 1.00 97.56 69 TRP A C 1
ATOM 518 O O . TRP A 1 69 ? -9.996 -2.958 -0.079 1.00 97.56 69 TRP A O 1
ATOM 528 N N . LEU A 1 70 ? -7.860 -2.805 -0.753 1.00 96.62 70 LEU A N 1
ATOM 529 C CA . LEU A 1 70 ? -8.136 -2.044 -1.970 1.00 96.62 70 LEU A CA 1
ATOM 530 C C . LEU A 1 70 ? -8.718 -2.911 -3.096 1.00 96.62 70 LEU A C 1
ATOM 532 O O . LEU A 1 70 ? -9.193 -2.333 -4.071 1.00 96.62 70 LEU A O 1
ATOM 536 N N . ASP A 1 71 ? -8.691 -4.240 -2.956 1.00 96.69 71 ASP A N 1
ATOM 537 C CA . ASP A 1 71 ? -9.028 -5.209 -4.004 1.00 96.69 71 ASP A CA 1
ATOM 538 C C . ASP A 1 71 ? -8.208 -4.982 -5.287 1.00 96.69 71 ASP A C 1
ATOM 540 O O . ASP A 1 71 ? -8.713 -4.952 -6.410 1.00 96.69 71 ASP A O 1
ATOM 544 N N . VAL A 1 72 ? -6.903 -4.743 -5.116 1.00 97.12 72 VAL A N 1
ATOM 545 C CA . VAL A 1 72 ? -5.966 -4.548 -6.229 1.00 97.12 72 VAL A CA 1
ATOM 546 C C . VAL A 1 72 ? -4.734 -5.422 -6.066 1.00 97.12 72 VAL A C 1
ATOM 548 O O . VAL A 1 72 ? -4.181 -5.567 -4.979 1.00 97.12 72 VAL A O 1
ATOM 551 N N . ALA A 1 73 ? -4.238 -5.971 -7.174 1.00 96.94 73 ALA A N 1
ATOM 552 C CA . ALA A 1 73 ? -3.015 -6.759 -7.143 1.00 96.94 73 ALA A CA 1
ATOM 553 C C . ALA A 1 73 ? -1.807 -5.867 -6.811 1.00 96.94 73 ALA A C 1
ATOM 555 O O . ALA A 1 73 ? -1.528 -4.911 -7.527 1.00 96.94 73 ALA A O 1
ATOM 556 N N . VAL A 1 74 ? -1.015 -6.228 -5.797 1.00 95.62 74 VAL A N 1
ATOM 557 C CA . VAL A 1 74 ? 0.196 -5.475 -5.391 1.00 95.62 74 VAL A CA 1
ATOM 558 C C . VAL A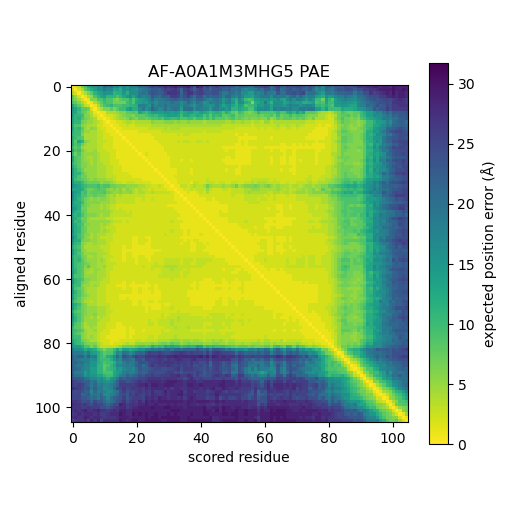 1 74 ? 1.161 -5.191 -6.553 1.00 95.62 74 VAL A C 1
ATOM 560 O O . VAL A 1 74 ? 1.835 -4.164 -6.595 1.00 95.62 74 VAL A O 1
ATOM 563 N N . ARG A 1 75 ? 1.194 -6.085 -7.549 1.00 95.81 75 ARG A N 1
ATOM 564 C CA . ARG A 1 75 ? 2.050 -5.971 -8.735 1.00 95.81 75 ARG A CA 1
ATOM 565 C C . ARG A 1 75 ? 1.706 -4.799 -9.652 1.00 95.81 75 ARG A C 1
ATOM 567 O O . ARG A 1 75 ? 2.563 -4.438 -10.448 1.00 95.81 75 ARG A O 1
ATOM 574 N N . ILE A 1 76 ? 0.522 -4.189 -9.563 1.00 96.12 76 ILE A N 1
ATOM 575 C CA . ILE A 1 76 ? 0.178 -3.058 -10.447 1.00 96.12 76 ILE A CA 1
ATOM 576 C C . ILE A 1 76 ? 1.060 -1.831 -10.202 1.00 96.12 76 ILE A C 1
ATOM 578 O O . ILE A 1 76 ? 1.236 -1.009 -11.093 1.00 96.12 76 ILE A O 1
ATOM 582 N N . PHE A 1 77 ? 1.612 -1.718 -8.995 1.00 94.75 77 PHE A N 1
ATOM 583 C CA . PHE A 1 77 ? 2.484 -0.620 -8.598 1.00 94.75 77 PHE A CA 1
ATOM 584 C C . PHE A 1 77 ? 3.967 -0.969 -8.767 1.00 94.75 77 PHE A C 1
ATOM 586 O O . PHE A 1 77 ? 4.828 -0.149 -8.466 1.00 94.75 77 PHE A O 1
ATOM 593 N N . TYR A 1 78 ? 4.288 -2.184 -9.212 1.00 93.56 78 TYR A N 1
ATOM 594 C CA . TYR A 1 78 ? 5.665 -2.595 -9.435 1.00 93.56 78 TYR A CA 1
ATOM 595 C C . TYR A 1 78 ? 6.248 -1.866 -10.647 1.00 93.56 78 TYR A C 1
ATOM 597 O O . TYR A 1 78 ? 5.683 -1.907 -11.741 1.00 93.56 78 TYR A O 1
ATOM 605 N N . LEU A 1 79 ? 7.406 -1.239 -10.455 1.00 90.88 79 LEU A N 1
ATOM 606 C CA . LEU A 1 79 ? 8.176 -0.627 -11.525 1.00 90.88 79 LEU A CA 1
ATOM 607 C C . LEU A 1 79 ? 9.342 -1.561 -11.868 1.00 90.88 79 LEU A C 1
ATOM 609 O O . LEU A 1 79 ? 10.278 -1.687 -11.071 1.00 90.88 79 LEU A O 1
ATOM 613 N N . PRO A 1 80 ? 9.293 -2.253 -13.022 1.00 88.19 80 PRO A N 1
ATOM 614 C CA . PRO A 1 80 ? 10.389 -3.113 -13.433 1.00 88.19 80 PRO A CA 1
ATOM 615 C C . PRO A 1 80 ? 11.654 -2.281 -13.693 1.00 88.19 80 PRO A C 1
ATOM 617 O O . PRO A 1 80 ? 11.546 -1.132 -14.131 1.00 88.19 80 PRO A O 1
ATOM 620 N N . PRO A 1 81 ? 12.849 -2.856 -13.469 1.00 86.56 81 PRO A N 1
ATOM 621 C CA . PRO A 1 81 ? 14.099 -2.191 -13.812 1.00 86.56 81 PRO A CA 1
ATOM 622 C C . PRO A 1 81 ? 14.150 -1.933 -15.319 1.00 86.56 81 PRO A C 1
ATOM 624 O O . PRO A 1 81 ? 13.799 -2.810 -16.121 1.00 86.56 81 PRO A O 1
ATOM 627 N N . GLN A 1 82 ? 14.609 -0.749 -15.718 1.00 80.50 82 GLN A N 1
ATOM 628 C CA . GLN A 1 82 ? 14.923 -0.485 -17.117 1.00 80.50 82 GLN A CA 1
ATOM 629 C C . GLN A 1 82 ? 16.210 -1.244 -17.453 1.00 80.50 82 GLN A C 1
ATOM 631 O O . GLN A 1 82 ? 17.267 -1.002 -16.877 1.00 80.50 82 GLN A O 1
ATOM 636 N N . LYS A 1 83 ? 16.093 -2.253 -18.323 1.00 67.62 83 LYS A N 1
ATOM 637 C CA . LYS A 1 83 ? 17.213 -3.107 -18.725 1.00 67.62 83 LYS A CA 1
ATOM 638 C C . LYS A 1 83 ? 18.200 -2.322 -19.589 1.00 67.62 83 LYS A C 1
ATOM 640 O O . LYS A 1 83 ? 18.089 -2.354 -20.810 1.00 67.62 83 LYS A O 1
ATOM 645 N N . ASP A 1 84 ? 19.227 -1.761 -18.970 1.00 60.59 84 ASP A N 1
ATOM 646 C CA . ASP A 1 84 ? 20.511 -1.596 -19.644 1.00 60.59 84 ASP A CA 1
ATOM 647 C C . ASP A 1 84 ? 21.256 -2.923 -19.483 1.00 60.59 84 ASP A C 1
ATOM 649 O O . ASP A 1 84 ? 21.849 -3.214 -18.447 1.00 60.59 84 ASP A O 1
ATOM 653 N N . ALA A 1 85 ? 21.153 -3.787 -20.495 1.00 53.12 85 ALA A N 1
ATOM 654 C CA . ALA A 1 85 ? 21.588 -5.188 -20.473 1.00 53.12 85 ALA A CA 1
ATOM 655 C C . ALA A 1 85 ? 23.109 -5.425 -20.271 1.00 53.12 85 ALA A C 1
ATOM 657 O O . ALA A 1 85 ? 23.567 -6.550 -20.449 1.00 53.12 85 ALA A O 1
ATOM 658 N N . GLY A 1 86 ? 23.891 -4.403 -19.908 1.00 53.94 86 GLY A N 1
ATOM 659 C CA . GLY A 1 86 ? 25.351 -4.472 -19.777 1.00 53.94 86 GLY A CA 1
ATOM 660 C C . GLY A 1 86 ? 25.933 -4.054 -18.422 1.00 53.94 86 GLY A C 1
ATOM 661 O O . GLY A 1 86 ? 27.073 -4.407 -18.148 1.00 53.94 86 GLY A O 1
ATOM 662 N N . ASN A 1 87 ? 25.182 -3.363 -17.555 1.00 55.19 87 ASN A N 1
ATOM 663 C CA . ASN A 1 87 ? 25.696 -2.857 -16.272 1.00 55.19 87 ASN A CA 1
ATOM 664 C C . ASN A 1 87 ? 25.039 -3.577 -15.092 1.00 55.19 87 ASN A C 1
ATOM 666 O O . ASN A 1 87 ? 24.258 -3.014 -14.327 1.00 55.19 87 ASN A O 1
ATOM 670 N N . SER A 1 88 ? 25.361 -4.859 -14.935 1.00 60.09 88 SER A N 1
ATOM 671 C CA . SER A 1 88 ? 25.071 -5.556 -13.687 1.00 60.09 88 SER A CA 1
ATOM 672 C C . SER A 1 88 ? 25.945 -4.964 -12.577 1.00 60.09 88 SER A C 1
ATOM 674 O O . SER A 1 88 ? 27.145 -5.207 -12.544 1.00 60.09 88 SER A O 1
ATOM 676 N N . ALA A 1 89 ? 25.341 -4.231 -11.639 1.00 60.81 89 ALA A N 1
ATOM 677 C CA . ALA A 1 89 ? 26.003 -3.815 -10.398 1.00 60.81 89 ALA A CA 1
ATOM 678 C C . ALA A 1 89 ? 26.148 -4.969 -9.382 1.00 60.81 89 ALA A C 1
ATOM 680 O O . ALA A 1 89 ? 26.514 -4.733 -8.230 1.00 60.81 89 ALA A O 1
ATOM 681 N N . CYS A 1 90 ? 25.821 -6.213 -9.765 1.00 60.00 90 CYS A N 1
ATOM 682 C CA . CYS A 1 90 ? 26.127 -7.373 -8.936 1.00 60.00 90 CYS A CA 1
ATOM 683 C C . CYS A 1 90 ? 27.639 -7.443 -8.719 1.00 60.00 90 CYS A C 1
ATOM 685 O O . CYS A 1 90 ? 28.402 -7.379 -9.678 1.00 60.00 90 CYS A O 1
ATOM 687 N N . CYS A 1 91 ? 28.047 -7.597 -7.460 1.00 57.94 91 CYS A N 1
ATOM 688 C CA . CYS A 1 91 ? 29.433 -7.806 -7.067 1.00 57.94 91 CYS A CA 1
ATOM 689 C C . CYS A 1 91 ? 29.966 -9.075 -7.750 1.00 57.94 91 CYS A C 1
ATOM 691 O O . CYS A 1 91 ? 29.761 -10.180 -7.254 1.00 57.94 91 CYS A O 1
ATOM 693 N N . SER A 1 92 ? 30.589 -8.929 -8.916 1.00 59.81 92 SER A N 1
ATOM 694 C CA . SER A 1 92 ? 31.131 -10.042 -9.698 1.00 59.81 92 SER A CA 1
ATOM 695 C C . SER A 1 92 ? 32.550 -10.428 -9.284 1.00 59.81 92 SER A C 1
ATOM 697 O O . SER A 1 92 ? 33.075 -11.417 -9.783 1.00 59.81 92 SER A O 1
ATOM 699 N N . GLU A 1 93 ? 33.182 -9.688 -8.371 1.00 58.03 93 GLU A N 1
ATOM 700 C CA . GLU A 1 93 ? 34.494 -10.056 -7.846 1.00 58.03 93 GLU A CA 1
ATOM 701 C C . GLU A 1 93 ? 34.348 -10.980 -6.637 1.00 58.03 93 GLU A C 1
ATOM 703 O O . GLU A 1 93 ? 34.103 -10.555 -5.506 1.00 58.03 93 GLU A O 1
ATOM 708 N N . SER A 1 94 ? 34.528 -12.278 -6.870 1.00 58.78 94 SER A N 1
ATOM 709 C CA . SER A 1 94 ? 34.880 -13.208 -5.806 1.00 58.78 94 SER A CA 1
ATOM 710 C C . SER A 1 94 ? 36.314 -12.912 -5.359 1.00 58.78 94 SER A C 1
ATOM 712 O O . SER A 1 94 ? 37.264 -13.328 -6.016 1.00 58.78 94 SER A O 1
ATOM 714 N N . PHE A 1 95 ? 36.485 -12.245 -4.215 1.00 56.84 95 PHE A N 1
ATOM 715 C CA . PHE A 1 95 ? 37.771 -12.095 -3.506 1.00 56.84 95 PHE A CA 1
ATOM 716 C C . PHE A 1 95 ? 38.264 -13.429 -2.896 1.00 56.84 95 PHE A C 1
ATOM 718 O O . PHE A 1 95 ? 38.811 -13.479 -1.793 1.00 56.84 95 PHE A O 1
ATOM 725 N N . VAL A 1 96 ? 38.037 -14.549 -3.582 1.00 70.31 96 VAL A N 1
ATOM 726 C CA . VAL A 1 96 ? 38.547 -15.855 -3.173 1.00 70.31 96 VAL A CA 1
ATOM 727 C C . VAL A 1 96 ? 39.964 -15.963 -3.720 1.00 70.31 96 VAL A C 1
ATOM 729 O O . VAL A 1 96 ? 40.172 -15.998 -4.930 1.00 70.31 96 VAL A O 1
ATOM 732 N N . LYS A 1 97 ? 40.956 -15.979 -2.824 1.00 64.56 97 LYS A N 1
ATOM 733 C CA . LYS A 1 97 ? 42.340 -16.286 -3.191 1.00 64.56 97 LYS A CA 1
ATOM 734 C C . LYS A 1 97 ? 42.380 -17.725 -3.698 1.00 64.56 97 LYS A C 1
ATOM 736 O O . LYS A 1 97 ? 42.188 -18.653 -2.918 1.00 64.56 97 LYS A O 1
ATOM 741 N N . HIS A 1 98 ? 42.599 -17.903 -4.993 1.00 68.69 98 HIS A N 1
ATOM 742 C CA . HIS A 1 98 ? 42.990 -19.198 -5.524 1.00 68.69 98 HIS A CA 1
ATOM 743 C C . HIS A 1 98 ? 44.459 -19.402 -5.157 1.00 68.69 98 HIS A C 1
ATOM 745 O O . HIS A 1 98 ? 45.312 -18.631 -5.592 1.00 68.69 98 HIS A O 1
ATOM 751 N N . ASP A 1 99 ? 44.738 -20.386 -4.304 1.00 61.16 99 ASP A N 1
ATOM 752 C CA . ASP A 1 99 ? 46.105 -20.837 -4.060 1.00 61.16 99 ASP A CA 1
ATOM 753 C C . ASP A 1 99 ? 46.592 -21.477 -5.362 1.00 61.16 99 ASP A C 1
ATOM 755 O O . ASP A 1 99 ? 46.172 -22.578 -5.730 1.00 61.16 99 ASP A O 1
ATOM 759 N N . THR A 1 100 ? 47.421 -20.756 -6.115 1.00 61.09 100 THR A N 1
ATOM 760 C CA . THR A 1 100 ? 48.135 -21.321 -7.257 1.00 61.09 100 THR A CA 1
ATOM 761 C C . THR A 1 100 ? 49.216 -22.228 -6.682 1.00 61.09 100 THR A C 1
ATOM 763 O O . THR A 1 100 ? 50.349 -21.810 -6.468 1.00 61.09 100 THR A O 1
ATOM 766 N N . GLY A 1 101 ? 48.830 -23.456 -6.337 1.00 56.16 101 GLY A N 1
ATOM 767 C CA . GLY A 1 101 ? 49.754 -24.513 -5.950 1.00 56.16 101 GLY A CA 1
ATOM 768 C C . GLY A 1 101 ? 50.626 -24.879 -7.143 1.00 56.16 101 GLY A C 1
ATOM 769 O O . GLY A 1 101 ? 50.293 -25.780 -7.908 1.00 56.16 101 GLY A O 1
ATOM 770 N N . GLU A 1 102 ? 51.717 -24.144 -7.326 1.00 49.69 102 GLU A N 1
ATOM 771 C CA . GLU A 1 102 ? 52.787 -24.483 -8.252 1.00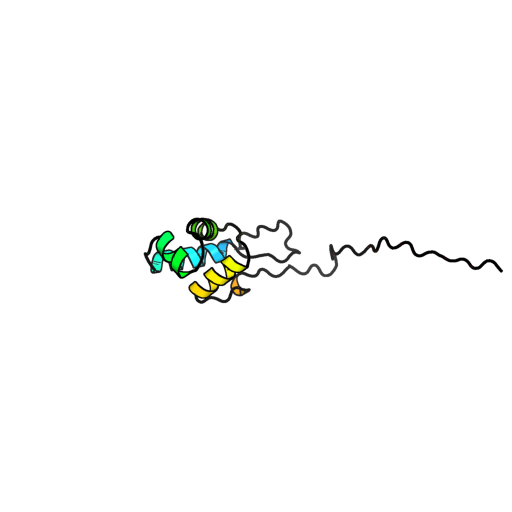 49.69 102 GLU A CA 1
ATOM 772 C C . GLU A 1 102 ? 53.543 -25.669 -7.637 1.00 49.69 102 GLU A C 1
ATOM 774 O O . GLU A 1 102 ? 54.315 -25.530 -6.687 1.00 49.69 102 GLU A O 1
ATOM 779 N N . ALA A 1 103 ? 53.209 -26.873 -8.105 1.00 55.50 103 ALA A N 1
ATOM 780 C CA . ALA A 1 103 ? 53.926 -28.090 -7.766 1.00 55.50 103 ALA A CA 1
ATOM 781 C C . ALA A 1 103 ? 55.344 -27.978 -8.341 1.00 55.50 103 ALA A C 1
ATOM 783 O O . ALA A 1 103 ? 55.532 -28.045 -9.553 1.00 55.50 103 ALA A O 1
ATOM 784 N N . ALA A 1 104 ? 56.319 -27.756 -7.461 1.00 48.97 104 ALA A N 1
ATOM 785 C CA . ALA A 1 104 ? 57.731 -27.863 -7.784 1.00 48.97 104 ALA A CA 1
ATOM 786 C C . ALA A 1 104 ? 58.073 -29.339 -8.042 1.00 48.97 104 ALA A C 1
ATOM 788 O O . ALA A 1 104 ? 57.853 -30.185 -7.171 1.00 48.97 104 ALA A O 1
ATOM 789 N N . GLU A 1 105 ? 58.566 -29.615 -9.248 1.00 51.78 105 GLU A N 1
ATOM 790 C CA . GLU A 1 105 ? 59.188 -30.879 -9.662 1.00 51.78 105 GLU A CA 1
ATOM 791 C C . GLU A 1 105 ? 60.687 -30.874 -9.325 1.00 51.78 105 GLU A C 1
ATOM 793 O O . GLU A 1 105 ? 61.323 -29.800 -9.470 1.00 51.78 105 GLU A O 1
#

Sequence (105 aa):
MSGLQKSHDPSRADYDWRMFSGFLRGRLRADGRGYRALAAVIGVTATDLSRAASGKELSVGKVLAICDWLDVAVRIFYLPPQKDAGNSACCSESFVKHDTGEAAE

Secondary structure (DSSP, 8-state):
-------S-TTS-EE-HHHHHHHHHHHHHHH---HHHHHHHHTS-HHHHHHHHTT----HHHHHHHHHHHT--GGGGEE-----TT---S---------------

Mean predicted aligned error: 9.8 Å